Protein AF-A0A3D6BVF6-F1 (afdb_monomer)

Organism: NCBI:txid1137281

Radius of gyration: 18.03 Å; Cα contacts (8 Å, |Δi|>4): 37; chains: 1; bounding box: 38×35×39 Å

Foldseek 3Di:
DQPDDDDPDDQDLVNLVVVQVVQVVCCVVPVDDGDRHPVNSVVSPDDDDDDCPVVCVVVVDDDDDPVVVVVVVSVVVVVVD

Secondary structure (DSSP, 8-state):
---S-----PPPHHHHHHHHHHHHHHHHHH-PPPSS-HHHHHHHHS------HHHHHHTT--PPPHHHHHHHHHHHHHHH-

Structure (mmCIF, N/CA/C/O backbone):
data_AF-A0A3D6BVF6-F1
#
_entry.id   AF-A0A3D6BVF6-F1
#
loop_
_atom_site.group_PDB
_atom_site.id
_atom_site.type_symbol
_atom_site.label_atom_id
_atom_site.label_alt_id
_atom_site.label_comp_id
_atom_site.label_asym_id
_atom_site.label_entity_id
_atom_site.label_seq_id
_atom_site.pdbx_PDB_ins_code
_atom_site.Cartn_x
_atom_site.Cartn_y
_atom_site.Cartn_z
_atom_site.occupancy
_atom_site.B_iso_or_equiv
_atom_site.auth_seq_id
_atom_site.auth_comp_id
_atom_site.auth_asym_id
_atom_site.auth_atom_id
_atom_site.pdbx_PDB_model_num
ATOM 1 N N . SER A 1 1 ? 4.208 -12.899 8.839 1.00 69.94 1 SER A N 1
ATOM 2 C CA . SER A 1 1 ? 4.493 -11.577 8.250 1.00 69.94 1 SER A CA 1
ATOM 3 C C . SER A 1 1 ? 5.714 -11.703 7.374 1.00 69.94 1 SER A C 1
ATOM 5 O O . SER A 1 1 ? 6.615 -12.439 7.754 1.00 69.94 1 SER A O 1
ATOM 7 N N . LEU A 1 2 ? 5.742 -11.030 6.224 1.00 74.88 2 LEU A N 1
ATOM 8 C CA . LEU A 1 2 ? 6.935 -10.966 5.381 1.00 74.88 2 LEU A CA 1
ATOM 9 C C . LEU A 1 2 ? 7.994 -10.188 6.174 1.00 74.88 2 LEU A C 1
ATOM 11 O O . LEU A 1 2 ? 7.722 -9.052 6.558 1.00 74.88 2 LEU A O 1
ATOM 15 N N . ASN A 1 3 ? 9.134 -10.796 6.506 1.00 78.81 3 ASN A N 1
ATOM 16 C CA . ASN A 1 3 ? 10.173 -10.201 7.361 1.00 78.81 3 ASN A CA 1
ATOM 17 C C . ASN A 1 3 ? 10.984 -9.123 6.608 1.00 78.81 3 ASN A C 1
ATOM 19 O O . ASN A 1 3 ? 12.208 -9.159 6.547 1.00 78.81 3 ASN A O 1
ATOM 23 N N . VAL A 1 4 ? 10.279 -8.205 5.947 1.00 82.81 4 VAL A N 1
ATOM 24 C CA . VAL A 1 4 ? 10.822 -7.195 5.042 1.00 82.81 4 VAL A CA 1
ATOM 25 C C . VAL A 1 4 ? 10.491 -5.806 5.557 1.00 82.81 4 VAL A C 1
ATOM 27 O O . VAL A 1 4 ? 9.454 -5.572 6.182 1.00 82.81 4 VAL A O 1
ATOM 30 N N . LYS A 1 5 ? 11.377 -4.854 5.267 1.00 83.19 5 LYS A N 1
ATOM 31 C CA . LYS A 1 5 ? 11.167 -3.456 5.632 1.00 83.19 5 LYS A CA 1
ATOM 32 C C . LYS A 1 5 ? 9.944 -2.913 4.892 1.00 83.19 5 LYS A C 1
ATOM 34 O O . LYS A 1 5 ? 9.936 -2.852 3.663 1.00 83.19 5 LYS A O 1
ATOM 39 N N . ALA A 1 6 ? 8.927 -2.500 5.646 1.00 83.88 6 ALA A N 1
ATOM 40 C CA . ALA A 1 6 ? 7.732 -1.902 5.070 1.00 83.88 6 ALA A CA 1
ATOM 41 C C . ALA A 1 6 ? 8.090 -0.616 4.296 1.00 83.88 6 ALA A C 1
ATOM 43 O O . ALA A 1 6 ? 8.919 0.178 4.763 1.00 83.88 6 ALA A O 1
ATOM 44 N N . PRO A 1 7 ? 7.475 -0.376 3.126 1.00 81.38 7 PRO A N 1
ATOM 45 C CA . PRO A 1 7 ? 7.684 0.860 2.389 1.00 81.38 7 PRO A CA 1
ATOM 46 C C . PRO A 1 7 ? 7.132 2.039 3.198 1.00 81.38 7 PRO A C 1
ATOM 48 O O . PRO A 1 7 ? 5.931 2.147 3.428 1.00 81.38 7 PRO A O 1
ATOM 51 N N . SER A 1 8 ? 8.017 2.936 3.633 1.00 79.81 8 SER A N 1
ATOM 52 C CA . SER A 1 8 ? 7.647 4.115 4.430 1.00 79.81 8 SER A CA 1
ATOM 53 C C . SER A 1 8 ? 7.353 5.355 3.582 1.00 79.81 8 SER A C 1
ATOM 55 O O . SER A 1 8 ? 6.710 6.295 4.047 1.00 79.81 8 SER A O 1
ATOM 57 N N . LYS A 1 9 ? 7.818 5.375 2.326 1.00 81.12 9 LYS A N 1
ATOM 58 C CA . LYS A 1 9 ? 7.642 6.509 1.416 1.00 81.12 9 LYS A CA 1
ATOM 59 C C . LYS A 1 9 ? 6.256 6.449 0.779 1.00 81.12 9 LYS A C 1
ATOM 61 O O . LYS A 1 9 ? 6.011 5.622 -0.097 1.00 81.12 9 LYS A O 1
ATOM 66 N N . LYS A 1 10 ? 5.359 7.347 1.191 1.00 82.19 10 LYS A N 1
ATOM 67 C CA . LYS A 1 10 ? 4.086 7.553 0.492 1.00 82.19 10 LYS A CA 1
ATOM 68 C C . LYS A 1 10 ? 4.369 8.147 -0.885 1.00 82.19 10 LYS A C 1
ATOM 70 O O . LYS A 1 10 ? 5.044 9.169 -1.000 1.00 82.19 10 LYS A O 1
ATOM 75 N N . ALA A 1 11 ? 3.849 7.510 -1.927 1.00 83.00 11 ALA A N 1
ATOM 76 C CA . ALA A 1 11 ? 3.881 8.083 -3.261 1.00 83.00 11 ALA A CA 1
ATOM 77 C C . ALA A 1 11 ? 2.939 9.294 -3.298 1.00 83.00 11 ALA A C 1
ATOM 79 O O . ALA A 1 11 ? 1.754 9.169 -2.998 1.00 83.00 11 ALA A O 1
ATOM 80 N N . SER A 1 12 ? 3.467 10.469 -3.644 1.00 85.81 12 SER A N 1
ATOM 81 C CA . SER A 1 12 ? 2.637 11.660 -3.846 1.00 85.81 12 SER A CA 1
ATOM 82 C C . SER A 1 12 ? 1.698 11.463 -5.042 1.00 85.81 12 SER A C 1
ATOM 84 O O . SER A 1 12 ? 2.051 10.781 -6.009 1.00 85.81 12 SER A O 1
ATOM 86 N N . SER A 1 13 ? 0.523 12.099 -5.012 1.00 85.00 13 SER A N 1
ATOM 87 C CA . SER A 1 13 ? -0.468 12.031 -6.094 1.00 85.00 13 SER A CA 1
ATOM 88 C C . SER A 1 13 ? 0.131 12.407 -7.456 1.00 85.00 13 SER A C 1
ATOM 90 O O . SER A 1 1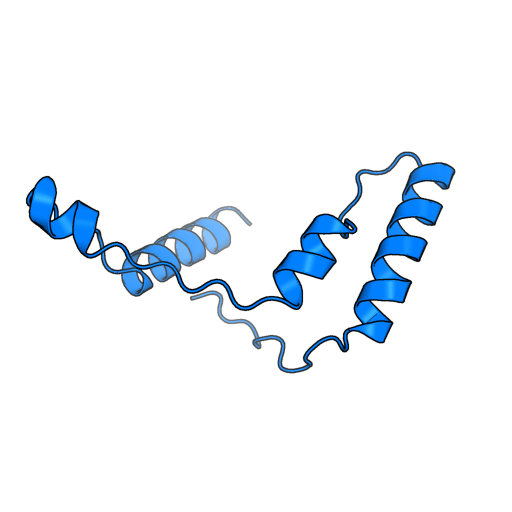3 ? -0.124 11.726 -8.447 1.00 85.00 13 SER A O 1
ATOM 92 N N . LEU A 1 14 ? 1.006 13.419 -7.512 1.00 86.38 14 LEU A N 1
ATOM 93 C CA . LEU A 1 14 ? 1.690 13.821 -8.750 1.00 86.38 14 LEU A CA 1
ATOM 94 C C . LEU A 1 14 ? 2.626 12.728 -9.283 1.00 86.38 14 LEU A C 1
ATOM 96 O O . LEU A 1 14 ? 2.642 12.452 -10.482 1.00 86.38 14 LEU A O 1
ATOM 100 N N . LEU A 1 15 ? 3.362 12.060 -8.391 1.00 89.94 15 LEU A N 1
ATOM 101 C CA . LEU A 1 15 ? 4.262 10.966 -8.756 1.00 89.94 15 LEU A CA 1
ATOM 102 C C . LEU A 1 15 ? 3.476 9.775 -9.310 1.00 89.94 15 LEU A C 1
ATOM 104 O O . LEU A 1 15 ? 3.853 9.217 -10.338 1.00 89.94 15 LEU A O 1
ATOM 108 N N . LEU A 1 16 ? 2.353 9.422 -8.680 1.00 90.50 16 LEU A N 1
ATOM 109 C CA . LEU A 1 16 ? 1.466 8.375 -9.188 1.00 90.50 16 LEU A CA 1
ATOM 110 C C . LEU A 1 16 ? 0.862 8.758 -10.544 1.00 90.50 16 LEU A C 1
ATOM 112 O O . LEU A 1 16 ? 0.782 7.914 -11.438 1.00 90.50 16 LEU A O 1
ATOM 116 N N . GLN A 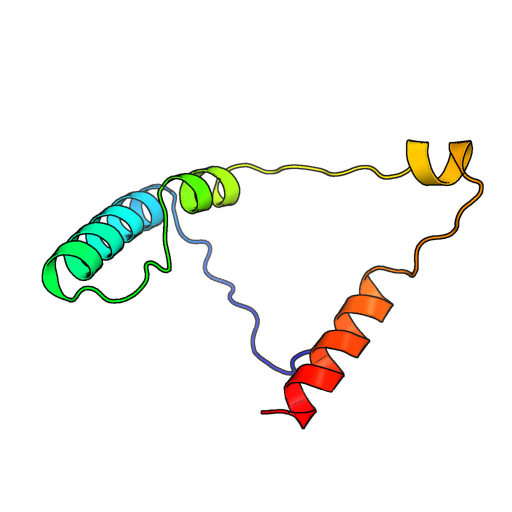1 17 ? 0.479 10.027 -10.719 1.00 89.19 17 GLN A N 1
ATOM 117 C CA . GLN A 1 17 ? -0.063 10.541 -11.975 1.00 89.19 17 GLN A CA 1
ATOM 118 C C . GLN A 1 17 ? 0.937 10.476 -13.134 1.00 89.19 17 GLN A C 1
ATOM 120 O O . GLN A 1 17 ? 0.564 10.090 -14.241 1.00 89.19 17 GLN A O 1
ATOM 125 N N . MET A 1 18 ? 2.206 10.798 -12.889 1.00 91.62 18 MET A N 1
ATOM 126 C CA . MET A 1 18 ? 3.266 10.600 -13.882 1.00 91.62 18 MET A CA 1
ATOM 127 C C . MET A 1 18 ? 3.539 9.108 -14.110 1.00 91.62 18 MET A C 1
ATOM 129 O O . MET A 1 18 ? 3.650 8.661 -15.252 1.00 91.62 18 MET A O 1
ATOM 133 N N . GLY A 1 19 ? 3.564 8.315 -13.036 1.00 91.94 19 GLY A N 1
ATOM 134 C CA . GLY A 1 19 ? 3.847 6.884 -13.080 1.00 91.94 19 GLY A CA 1
ATOM 135 C C . GLY A 1 19 ? 2.897 6.095 -13.983 1.00 91.94 19 GLY A C 1
ATOM 136 O O . GLY A 1 19 ? 3.363 5.307 -14.804 1.00 91.94 19 GLY A O 1
ATOM 137 N N . TRP A 1 20 ? 1.577 6.310 -13.895 1.00 91.50 20 TRP A N 1
ATOM 138 C CA . TRP A 1 20 ? 0.631 5.549 -14.732 1.00 91.50 20 TRP A CA 1
ATOM 139 C C . TRP A 1 20 ? 0.702 5.932 -16.216 1.00 91.50 20 TRP A C 1
ATOM 141 O O . TRP A 1 20 ? 0.402 5.099 -17.076 1.00 91.50 20 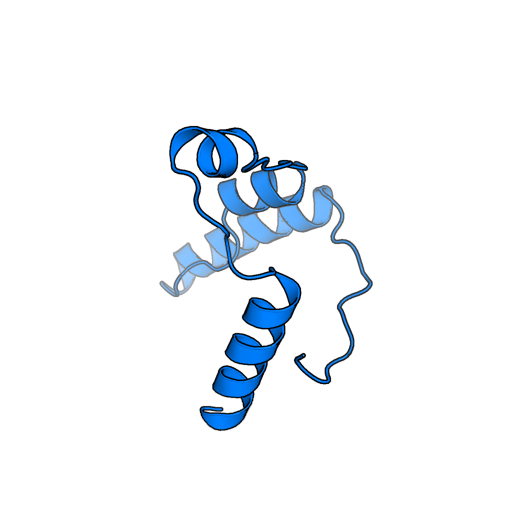TRP A O 1
ATOM 151 N N . ARG A 1 21 ? 1.098 7.176 -16.529 1.00 92.00 21 ARG A N 1
ATOM 152 C CA . ARG A 1 21 ? 1.315 7.639 -17.910 1.00 92.00 21 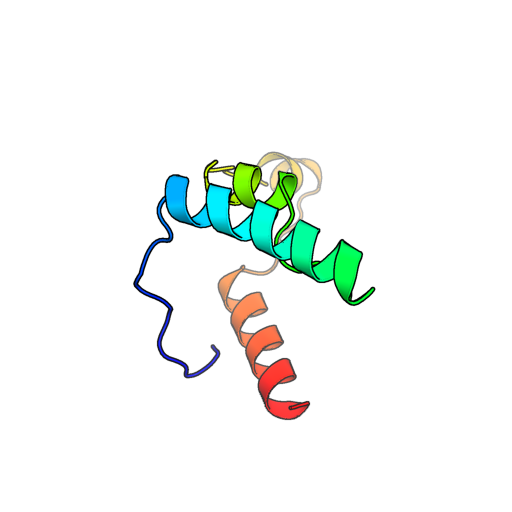ARG A CA 1
ATOM 153 C C . ARG A 1 21 ? 2.561 6.989 -18.511 1.00 92.00 21 ARG A C 1
ATOM 155 O O . ARG A 1 21 ? 2.505 6.515 -19.642 1.00 92.00 21 ARG A O 1
ATOM 162 N N . LEU A 1 22 ? 3.645 6.898 -17.737 1.00 92.31 22 LEU A N 1
ATOM 163 C CA . LEU A 1 22 ? 4.865 6.189 -18.138 1.00 92.31 22 LEU A CA 1
ATOM 164 C C . LEU A 1 22 ? 4.629 4.681 -18.289 1.00 92.31 22 LEU A C 1
ATOM 166 O O . LEU A 1 22 ? 5.107 4.086 -19.251 1.00 92.31 22 LEU A O 1
ATOM 170 N N . ASP A 1 23 ? 3.857 4.066 -17.388 1.00 89.06 23 ASP A N 1
ATOM 171 C CA . ASP A 1 23 ? 3.451 2.658 -17.495 1.00 89.06 23 ASP A CA 1
ATOM 172 C C . ASP A 1 23 ? 2.646 2.403 -18.778 1.00 89.06 23 ASP A C 1
ATOM 174 O O . ASP A 1 23 ? 2.924 1.445 -19.499 1.00 89.06 23 ASP A O 1
ATOM 178 N N . TRP A 1 24 ? 1.711 3.298 -19.123 1.00 90.56 24 TRP A N 1
ATOM 179 C CA . TRP A 1 24 ? 0.970 3.219 -20.384 1.00 90.56 24 TRP A CA 1
ATOM 180 C C . TRP A 1 24 ? 1.880 3.364 -21.610 1.00 90.56 24 TRP A C 1
ATOM 182 O O . TRP A 1 24 ? 1.780 2.554 -22.531 1.00 90.56 24 TRP A O 1
ATOM 192 N N . LEU A 1 25 ? 2.789 4.345 -21.617 1.00 91.31 25 LEU A N 1
ATOM 193 C CA . LEU A 1 25 ? 3.733 4.549 -22.719 1.00 91.31 25 LEU A CA 1
ATOM 194 C C . LEU A 1 25 ? 4.640 3.326 -22.899 1.00 91.31 25 LEU A C 1
ATOM 196 O O . LEU A 1 25 ? 4.781 2.808 -24.004 1.00 91.31 25 LEU A O 1
ATOM 200 N N . LYS A 1 26 ? 5.193 2.803 -21.801 1.00 88.94 26 LYS A N 1
ATOM 201 C CA . LYS A 1 26 ? 6.014 1.590 -21.806 1.00 88.94 26 LYS A CA 1
ATOM 202 C C . LYS A 1 26 ? 5.228 0.383 -22.310 1.00 88.94 26 LYS A C 1
ATOM 204 O O . LYS A 1 26 ? 5.771 -0.405 -23.079 1.00 88.94 26 LYS A O 1
ATOM 209 N N . HIS A 1 27 ? 3.969 0.229 -21.904 1.00 89.88 27 HIS A N 1
ATOM 210 C CA . HIS A 1 27 ? 3.108 -0.844 -22.397 1.00 89.88 27 HIS A CA 1
ATOM 211 C C . HIS A 1 27 ? 2.869 -0.723 -23.903 1.00 89.88 27 HIS A C 1
ATOM 213 O O . HIS A 1 27 ? 3.048 -1.704 -24.616 1.00 89.88 27 HIS A O 1
ATOM 219 N N . LYS A 1 28 ? 2.552 0.481 -24.394 1.00 89.56 28 LYS A N 1
ATOM 220 C CA . LYS A 1 28 ? 2.347 0.734 -25.826 1.00 89.56 28 LYS A CA 1
ATOM 221 C C . LYS A 1 28 ? 3.595 0.414 -26.658 1.00 89.56 28 LYS A C 1
ATOM 223 O O . LYS A 1 28 ? 3.462 -0.084 -27.766 1.00 89.56 28 LYS A O 1
ATOM 228 N N . LEU A 1 29 ? 4.787 0.673 -26.119 1.00 91.94 29 LEU A N 1
ATOM 229 C CA . LEU A 1 29 ? 6.057 0.428 -26.811 1.00 91.94 29 LEU A CA 1
ATOM 230 C C . LEU A 1 29 ? 6.564 -1.018 -26.694 1.00 91.94 29 LEU A C 1
ATOM 232 O O . LEU A 1 29 ? 7.214 -1.508 -27.606 1.00 91.94 29 LEU A O 1
ATOM 236 N N . THR A 1 30 ? 6.312 -1.702 -25.573 1.00 89.94 30 THR A N 1
ATOM 237 C CA . THR A 1 30 ? 6.920 -3.019 -25.277 1.00 89.94 30 THR A CA 1
ATOM 238 C C . THR A 1 30 ? 5.932 -4.182 -25.256 1.00 89.94 30 THR A C 1
ATOM 240 O O . THR A 1 30 ? 6.347 -5.321 -2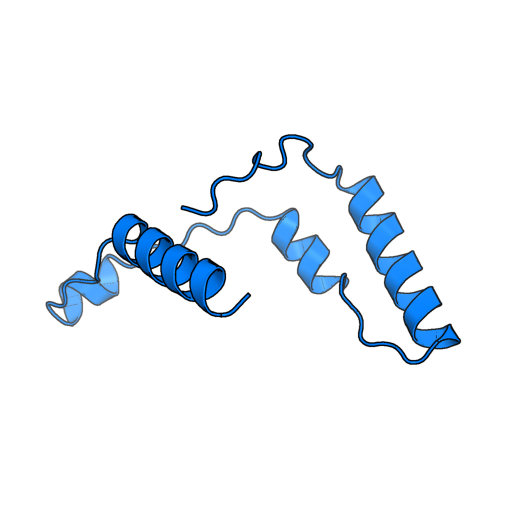5.063 1.00 89.94 30 THR A O 1
ATOM 243 N N . GLY A 1 31 ? 4.626 -3.921 -25.354 1.00 86.38 31 GLY A N 1
ATOM 244 C CA . GLY A 1 31 ? 3.560 -4.925 -25.236 1.00 86.38 31 GLY A CA 1
ATOM 245 C C . GLY A 1 31 ? 3.416 -5.565 -23.844 1.00 86.38 31 GLY A C 1
ATOM 246 O O . GLY A 1 31 ? 2.464 -6.301 -23.594 1.00 86.38 31 GLY A O 1
ATOM 247 N N . LYS A 1 32 ? 4.322 -5.286 -22.895 1.00 84.56 32 LYS A N 1
ATOM 248 C CA . LYS A 1 32 ? 4.352 -5.920 -21.565 1.00 84.56 32 LYS A CA 1
ATOM 249 C C 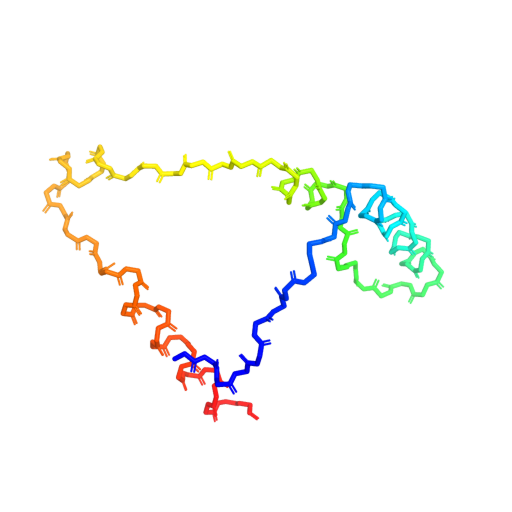. LYS A 1 32 ? 3.183 -5.474 -20.697 1.00 84.56 32 LYS A C 1
ATOM 251 O O . LYS A 1 32 ? 2.856 -4.292 -20.674 1.00 84.56 32 LYS A O 1
ATOM 256 N N . ARG A 1 33 ? 2.592 -6.394 -19.928 1.00 87.06 33 ARG A N 1
ATOM 257 C CA . ARG A 1 33 ? 1.435 -6.121 -19.058 1.00 87.06 33 ARG A CA 1
ATOM 258 C C . ARG A 1 33 ? 1.681 -4.935 -18.114 1.00 87.06 33 ARG A C 1
ATOM 260 O O . ARG A 1 33 ? 2.720 -4.843 -17.460 1.00 87.06 33 ARG A O 1
ATOM 267 N N . ARG A 1 34 ? 0.675 -4.066 -18.025 1.00 86.31 34 ARG A N 1
ATOM 268 C CA . ARG A 1 34 ? 0.645 -2.882 -17.159 1.00 86.31 34 ARG A CA 1
ATOM 269 C C . ARG A 1 34 ? 0.641 -3.256 -15.682 1.00 86.31 34 ARG A C 1
ATOM 271 O O . ARG A 1 34 ? -0.053 -4.195 -15.291 1.00 86.31 34 ARG A O 1
ATOM 278 N N . ARG A 1 35 ? 1.366 -2.490 -14.864 1.00 86.88 35 ARG A N 1
ATOM 279 C CA . ARG A 1 35 ? 1.374 -2.640 -13.396 1.00 86.88 35 ARG A CA 1
ATOM 280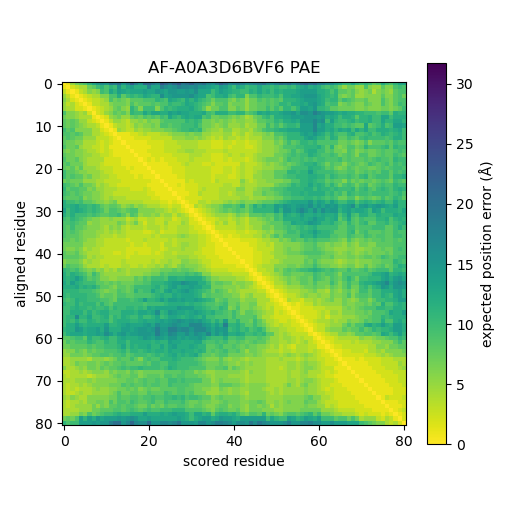 C C . ARG A 1 35 ? 0.709 -1.463 -12.690 1.00 86.88 35 ARG A C 1
ATOM 282 O O . ARG A 1 35 ? 0.152 -1.650 -11.614 1.00 86.88 35 ARG A O 1
ATOM 289 N N . LEU A 1 36 ? 0.725 -0.275 -13.299 1.00 88.62 36 LEU A N 1
ATOM 290 C CA . LEU A 1 36 ? 0.160 0.943 -12.718 1.00 88.62 36 LEU A CA 1
ATOM 291 C C . LEU A 1 36 ? -0.893 1.562 -13.651 1.00 88.62 36 LEU A C 1
ATOM 293 O O . LEU A 1 36 ? -0.586 2.314 -14.577 1.00 88.62 36 LEU A O 1
ATOM 297 N N . SER A 1 37 ? -2.164 1.234 -13.407 1.00 87.38 37 SER A N 1
ATOM 298 C CA . SER A 1 37 ? -3.296 1.778 -14.165 1.00 87.38 37 SER A CA 1
ATOM 299 C C . SER A 1 37 ? -3.841 3.071 -13.545 1.00 87.38 37 SER A C 1
ATOM 301 O O . SER A 1 37 ? -3.651 3.346 -12.360 1.00 87.38 37 SER A O 1
ATOM 303 N N . LYS A 1 38 ? -4.567 3.867 -14.343 1.00 86.44 38 LYS A N 1
ATOM 304 C CA . LYS A 1 38 ? -5.240 5.091 -13.869 1.00 86.44 38 LYS A CA 1
ATOM 305 C C . LYS A 1 38 ? -6.229 4.792 -12.733 1.00 86.44 38 LYS A C 1
ATOM 307 O O . LYS A 1 38 ? -6.290 5.546 -11.768 1.00 86.44 38 LYS A O 1
ATOM 312 N N . GLN A 1 39 ? -6.969 3.686 -12.841 1.00 87.00 39 GLN A N 1
ATOM 313 C CA . GLN A 1 39 ? -7.913 3.240 -11.812 1.00 87.00 39 GLN A CA 1
ATOM 314 C C . GLN A 1 39 ? -7.185 2.900 -10.510 1.00 87.00 39 GLN A C 1
ATOM 316 O O . GLN A 1 39 ? -7.587 3.383 -9.459 1.00 87.00 39 GLN A O 1
ATOM 321 N N . LEU A 1 40 ? -6.069 2.165 -10.591 1.00 87.25 40 LEU A N 1
ATOM 322 C CA . LEU A 1 40 ? -5.260 1.831 -9.419 1.00 87.25 40 LEU A CA 1
ATOM 323 C C . LEU A 1 40 ? -4.720 3.093 -8.729 1.00 87.25 40 LEU A C 1
ATOM 325 O O . LEU A 1 40 ? -4.770 3.199 -7.510 1.00 87.25 40 LEU A O 1
ATOM 329 N N . VAL A 1 41 ? -4.257 4.087 -9.493 1.00 87.75 41 VAL A N 1
ATOM 330 C CA . VAL A 1 41 ? -3.818 5.377 -8.929 1.00 87.75 41 VAL A CA 1
ATOM 331 C C . VAL A 1 41 ? -4.956 6.116 -8.228 1.00 87.75 41 VAL A C 1
ATOM 333 O O . VAL A 1 41 ? -4.742 6.696 -7.165 1.00 87.75 41 VAL A O 1
ATOM 336 N N . HIS A 1 42 ? -6.164 6.092 -8.794 1.00 87.06 42 HIS A N 1
ATOM 337 C CA . HIS A 1 42 ? -7.328 6.691 -8.149 1.00 87.06 42 HIS A CA 1
ATOM 338 C C . HIS A 1 42 ? -7.643 5.996 -6.817 1.00 87.06 42 HIS A C 1
ATOM 340 O O . HIS A 1 42 ? -7.742 6.672 -5.795 1.00 87.06 42 HIS A O 1
ATOM 346 N N . THR A 1 43 ? -7.684 4.657 -6.801 1.00 87.00 43 THR A N 1
ATOM 347 C CA . THR A 1 43 ? -7.959 3.890 -5.578 1.00 87.00 43 THR A CA 1
ATOM 348 C C . THR A 1 43 ? -6.864 4.037 -4.524 1.00 87.00 43 THR A C 1
ATOM 350 O O . THR A 1 43 ? -7.167 4.027 -3.341 1.00 87.00 43 THR A O 1
ATOM 353 N N . LEU A 1 44 ? -5.598 4.205 -4.929 1.00 86.25 44 LEU A N 1
ATOM 354 C CA . LEU A 1 44 ? -4.472 4.424 -4.009 1.00 86.25 44 LEU A CA 1
ATOM 355 C C . LEU A 1 44 ? -4.526 5.792 -3.316 1.00 86.25 44 LEU A C 1
ATOM 357 O O 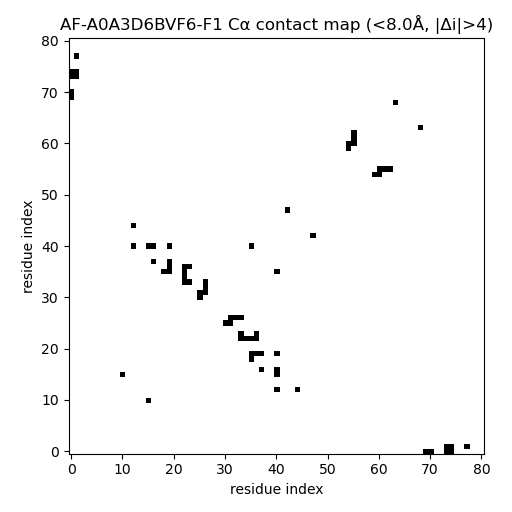. LEU A 1 44 ? -4.052 5.924 -2.190 1.00 86.25 44 LEU A O 1
ATOM 361 N N . ASN A 1 45 ? -5.085 6.805 -3.983 1.00 83.69 45 ASN A N 1
ATOM 362 C CA . ASN A 1 45 ? -5.281 8.133 -3.400 1.00 83.69 45 ASN A CA 1
ATOM 363 C C . ASN A 1 45 ? -6.577 8.235 -2.578 1.00 83.69 45 ASN A C 1
ATOM 365 O O . ASN A 1 45 ? -6.698 9.130 -1.745 1.00 83.69 45 ASN A O 1
ATOM 369 N N . SER A 1 46 ? -7.546 7.342 -2.794 1.00 82.00 46 SER A N 1
ATOM 370 C CA . SER A 1 46 ? -8.799 7.303 -2.037 1.00 82.00 46 SER A CA 1
ATOM 371 C C . SER A 1 46 ? -8.711 6.349 -0.844 1.00 82.00 46 SER A C 1
ATOM 373 O O . SER A 1 46 ? -8.212 5.234 -0.972 1.00 82.00 46 SER A O 1
ATOM 375 N N . LYS A 1 47 ? -9.265 6.723 0.313 1.00 78.38 47 LYS A N 1
ATOM 376 C CA . LYS A 1 47 ? -9.407 5.806 1.452 1.00 78.38 47 LYS A CA 1
ATOM 377 C C . LYS A 1 47 ? -10.801 5.180 1.437 1.00 78.38 47 LYS A C 1
ATOM 379 O O . LYS A 1 47 ? -11.762 5.816 1.851 1.00 78.38 47 LYS A O 1
ATOM 384 N N . SER A 1 48 ? -10.910 3.932 0.990 1.00 75.94 48 SER A N 1
ATOM 385 C CA . SER A 1 48 ? -12.137 3.139 1.123 1.00 75.94 48 SER A CA 1
ATOM 386 C C . SER A 1 48 ? -12.112 2.368 2.444 1.00 75.94 48 SER A C 1
ATOM 388 O O . SER A 1 48 ? -11.256 1.501 2.634 1.00 75.94 48 SER A O 1
ATOM 390 N N . VAL A 1 49 ? -13.025 2.684 3.362 1.00 79.06 49 VAL A N 1
ATOM 391 C CA . VAL A 1 49 ? -13.216 1.915 4.601 1.00 79.06 49 VAL A CA 1
ATOM 392 C C . VAL A 1 49 ? -14.311 0.886 4.349 1.00 79.06 49 VAL A C 1
ATOM 394 O O . VAL A 1 49 ? -15.424 1.253 3.985 1.00 79.06 49 VAL A O 1
ATOM 397 N N . TYR A 1 50 ? -13.986 -0.394 4.524 1.00 78.69 50 TYR A N 1
ATOM 398 C CA . TYR A 1 50 ? -14.933 -1.493 4.355 1.00 78.69 50 TYR A CA 1
ATOM 399 C C . TYR A 1 50 ? -15.389 -1.994 5.722 1.00 78.69 50 TYR A C 1
ATOM 401 O O . TYR A 1 50 ? -14.556 -2.379 6.543 1.00 78.69 50 TYR A O 1
ATOM 409 N N . ASP A 1 51 ? -16.703 -2.005 5.945 1.00 81.44 51 ASP A N 1
ATOM 410 C CA . ASP A 1 51 ? -17.324 -2.575 7.137 1.00 81.44 51 ASP A CA 1
ATOM 411 C C . ASP A 1 51 ? -18.090 -3.858 6.777 1.00 81.44 51 ASP A C 1
ATOM 413 O O . ASP A 1 51 ? -18.856 -3.898 5.815 1.00 81.44 51 ASP A O 1
ATOM 417 N N . ASN A 1 52 ? -17.859 -4.917 7.553 1.00 82.12 52 ASN A N 1
ATOM 418 C CA . ASN A 1 52 ? -18.483 -6.230 7.400 1.00 82.12 52 ASN A CA 1
ATOM 419 C C . ASN A 1 52 ? -19.447 -6.584 8.545 1.00 82.12 52 ASN A C 1
ATOM 421 O O . ASN A 1 52 ? -19.894 -7.730 8.625 1.00 82.12 52 ASN A O 1
ATOM 425 N N . THR A 1 53 ? -19.785 -5.626 9.413 1.00 82.75 53 THR A N 1
ATOM 426 C CA . THR A 1 53 ? -20.748 -5.793 10.517 1.00 82.75 53 THR A CA 1
ATOM 427 C C . THR A 1 53 ? -22.079 -6.378 10.049 1.00 82.75 53 THR A C 1
ATOM 429 O O . THR A 1 53 ? -22.535 -7.362 10.622 1.00 82.75 53 THR A O 1
ATOM 432 N N . LYS A 1 54 ? -22.653 -5.854 8.957 1.00 84.06 54 LYS A N 1
ATOM 433 C CA . LYS A 1 54 ? -23.940 -6.315 8.397 1.00 84.06 54 LYS A CA 1
ATOM 434 C C . LYS A 1 54 ? -23.945 -7.805 8.041 1.00 84.06 54 LYS A C 1
ATOM 436 O O . LYS A 1 54 ? -24.911 -8.504 8.317 1.00 84.06 54 LYS A O 1
ATOM 441 N N . LEU A 1 55 ? -22.855 -8.302 7.456 1.00 84.44 55 LEU A N 1
ATOM 442 C CA . LEU A 1 55 ? -22.744 -9.711 7.066 1.00 84.44 55 LEU A CA 1
ATOM 443 C C . LEU A 1 55 ? -22.586 -10.618 8.286 1.00 84.44 55 LEU A C 1
ATOM 445 O O . LEU A 1 55 ? -23.184 -11.688 8.338 1.00 84.44 55 LEU A O 1
ATOM 449 N N . LYS A 1 56 ? -21.810 -10.175 9.283 1.00 84.81 56 LYS A N 1
ATOM 450 C CA . LYS A 1 56 ? -21.630 -10.912 10.540 1.00 84.81 56 LYS A CA 1
ATOM 451 C C . LYS A 1 56 ? -22.953 -11.085 11.280 1.00 84.81 56 LYS A C 1
ATOM 453 O O . LYS A 1 56 ? -23.214 -12.171 11.783 1.00 84.81 56 LYS A O 1
ATOM 458 N N . THR A 1 57 ? -23.779 -10.037 11.327 1.00 83.50 57 THR A N 1
ATOM 459 C CA . THR A 1 57 ? -25.055 -10.057 12.053 1.00 83.50 57 THR A CA 1
ATOM 460 C C . THR A 1 57 ? -26.142 -10.822 11.307 1.00 83.50 57 THR A C 1
ATOM 462 O O . THR A 1 57 ? -26.833 -11.624 11.924 1.00 83.50 57 THR A O 1
ATOM 465 N N . GLN A 1 58 ? -26.281 -10.626 9.992 1.00 86.69 58 GLN A N 1
ATOM 466 C CA . GLN A 1 58 ? -27.341 -11.278 9.214 1.00 86.69 58 GLN A CA 1
ATOM 467 C C . GLN A 1 58 ? -27.093 -12.769 8.979 1.00 86.69 58 GLN A C 1
ATOM 469 O O . GLN A 1 58 ? -28.043 -13.543 8.948 1.00 86.69 58 GLN A O 1
ATOM 474 N N . LEU A 1 59 ? -25.833 -13.178 8.811 1.00 86.75 59 LEU A N 1
ATOM 475 C CA . LEU A 1 59 ? -25.474 -14.569 8.511 1.00 86.75 59 LEU A CA 1
ATOM 476 C C . LEU A 1 59 ? -24.971 -15.335 9.741 1.00 86.75 59 LEU A C 1
ATOM 478 O O . LEU A 1 59 ? -24.570 -16.488 9.607 1.00 86.75 59 LEU A O 1
ATOM 482 N N . ASN A 1 60 ? -24.947 -14.691 10.916 1.00 84.12 60 ASN A N 1
ATOM 483 C CA . ASN A 1 60 ? -24.370 -15.216 12.158 1.00 84.12 60 ASN A CA 1
ATOM 484 C C . ASN A 1 60 ? -22.990 -15.878 11.942 1.00 84.12 60 ASN A C 1
ATOM 486 O O . ASN A 1 60 ? -22.696 -16.959 12.452 1.00 84.12 60 ASN A O 1
ATOM 490 N N . TYR A 1 61 ? -22.155 -15.242 11.115 1.00 84.44 61 TYR A N 1
ATOM 491 C CA . TYR A 1 61 ? -20.885 -15.795 10.651 1.00 84.44 61 TYR A CA 1
ATOM 492 C C . TYR A 1 61 ? -19.701 -15.057 11.274 1.00 84.44 61 TYR A C 1
ATOM 494 O O . TYR A 1 61 ? -19.612 -13.826 11.221 1.00 84.44 61 TYR A O 1
ATOM 502 N N . GLN A 1 62 ? -18.740 -15.810 11.815 1.00 84.69 62 GLN A N 1
ATOM 503 C CA . GLN A 1 62 ? -17.473 -15.258 12.285 1.00 84.69 62 GLN A CA 1
ATOM 504 C C . GLN A 1 62 ? -16.390 -15.375 11.213 1.00 84.69 62 GLN A C 1
ATOM 506 O O . GLN A 1 62 ? -15.865 -16.450 10.933 1.00 84.69 62 GLN A O 1
ATOM 511 N N . PHE A 1 63 ? -16.002 -14.229 10.654 1.00 86.06 63 PHE A N 1
ATOM 512 C CA . PHE A 1 63 ? -14.835 -14.150 9.784 1.00 86.06 63 PHE A CA 1
ATOM 513 C C . PHE A 1 63 ? -13.554 -14.417 10.573 1.00 86.06 63 PHE A C 1
ATOM 515 O O . PHE A 1 63 ? -13.366 -13.904 11.680 1.00 86.06 63 PHE A O 1
ATOM 522 N N . LYS A 1 64 ? -12.632 -15.155 9.952 1.00 87.75 64 LYS A N 1
ATOM 523 C CA . LYS A 1 64 ? -11.270 -15.309 10.459 1.00 87.75 64 LYS A CA 1
ATOM 524 C C . LYS A 1 64 ? -10.627 -13.923 10.663 1.00 87.75 64 LYS A C 1
ATOM 526 O O . LYS A 1 64 ? -10.735 -13.083 9.765 1.00 87.75 64 LYS A O 1
ATOM 531 N N . PRO A 1 65 ? -9.939 -13.678 11.797 1.00 88.19 65 PRO A N 1
ATOM 532 C CA . PRO A 1 65 ? -9.217 -12.429 12.024 1.00 88.19 65 PRO A CA 1
ATOM 533 C C . PRO A 1 65 ? -8.231 -12.130 10.893 1.00 88.19 65 PRO A C 1
ATOM 535 O O . PRO A 1 65 ? -7.478 -13.016 10.472 1.00 88.19 65 PRO A O 1
ATOM 538 N N . LEU A 1 66 ? -8.214 -10.879 10.430 1.00 86.19 66 LEU A N 1
ATOM 539 C CA . LEU A 1 66 ? -7.409 -10.447 9.288 1.00 86.19 66 LEU A CA 1
ATOM 540 C C . LEU A 1 66 ? -5.915 -10.719 9.516 1.00 86.19 66 LEU A C 1
ATOM 542 O O . LEU A 1 66 ? -5.214 -11.183 8.620 1.00 86.19 66 LEU A O 1
ATOM 546 N N . GLU A 1 67 ? -5.438 -10.512 10.740 1.00 87.62 67 GLU A N 1
ATOM 547 C CA . GLU A 1 67 ? -4.044 -10.703 11.137 1.00 87.62 67 GLU A CA 1
ATOM 548 C C . GLU A 1 67 ? -3.613 -12.167 11.003 1.00 87.62 67 GLU A C 1
ATOM 550 O O . GLU A 1 67 ? -2.476 -12.445 10.610 1.00 87.62 67 GLU A O 1
ATOM 555 N N . LYS A 1 68 ? -4.515 -13.114 11.305 1.00 89.56 68 LYS A N 1
ATOM 556 C CA . LYS A 1 68 ? -4.247 -14.550 11.135 1.00 89.56 68 LYS A CA 1
ATOM 557 C C . LYS A 1 68 ? -4.124 -14.890 9.652 1.00 89.56 68 LYS A C 1
ATOM 559 O O . LYS A 1 68 ? -3.168 -15.561 9.273 1.00 89.56 68 LYS A O 1
ATOM 564 N N . SER A 1 69 ? -5.037 -14.381 8.826 1.00 90.50 69 SER A N 1
ATOM 565 C CA . SER A 1 69 ? -5.017 -14.591 7.374 1.00 90.50 69 SER A CA 1
ATOM 566 C C . SER A 1 69 ? -3.755 -14.009 6.726 1.00 90.50 69 SER A C 1
ATOM 568 O O . SER A 1 69 ? -3.104 -14.684 5.934 1.00 90.50 69 SER A O 1
ATOM 570 N N . ILE A 1 70 ? -3.334 -12.797 7.114 1.00 90.25 70 ILE A N 1
ATOM 571 C CA . ILE A 1 70 ? -2.095 -12.180 6.606 1.00 90.25 70 ILE A CA 1
ATOM 572 C C . ILE A 1 70 ? -0.865 -13.020 6.971 1.00 90.25 70 ILE A C 1
ATOM 574 O O . ILE A 1 70 ? 0.023 -13.209 6.139 1.00 90.25 70 ILE A O 1
ATOM 578 N N . LYS A 1 71 ? -0.777 -13.519 8.213 1.00 90.38 71 LYS A N 1
ATOM 579 C CA . LYS A 1 71 ? 0.366 -14.33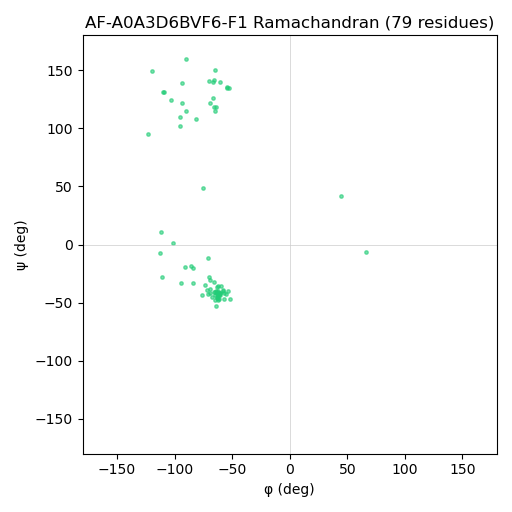4 8.655 1.00 90.38 71 LYS A CA 1
ATOM 580 C C . LYS A 1 71 ? 0.473 -15.643 7.882 1.00 90.38 71 LYS A C 1
ATOM 582 O O . LYS A 1 71 ? 1.582 -16.004 7.501 1.00 90.38 71 LYS A O 1
ATOM 587 N N . GLU A 1 72 ? -0.651 -16.310 7.660 1.00 91.06 72 GLU A N 1
ATOM 588 C CA . GLU A 1 72 ? -0.725 -17.569 6.923 1.00 91.06 72 GLU A CA 1
ATOM 589 C C . GLU A 1 72 ? -0.316 -17.393 5.460 1.00 91.06 72 GLU A C 1
ATOM 591 O O . GLU A 1 72 ? 0.622 -18.046 5.015 1.00 91.06 72 GLU A O 1
ATOM 596 N N . VAL A 1 73 ? -0.931 -16.442 4.746 1.00 91.06 73 VAL A N 1
ATOM 597 C CA . VAL A 1 73 ? -0.614 -16.174 3.333 1.00 91.06 73 VAL A CA 1
ATOM 598 C C . VAL A 1 73 ? 0.843 -15.738 3.167 1.00 91.06 73 VAL A C 1
ATOM 600 O O . VAL A 1 73 ? 1.532 -16.217 2.272 1.00 91.06 73 VAL A O 1
ATOM 603 N N . ALA A 1 74 ? 1.355 -14.885 4.062 1.00 89.56 74 ALA A N 1
ATOM 604 C CA . ALA A 1 74 ? 2.768 -14.511 4.055 1.00 89.56 74 ALA A CA 1
ATOM 605 C C . ALA A 1 74 ? 3.697 -15.712 4.302 1.00 89.56 74 ALA A C 1
ATOM 607 O O . ALA A 1 74 ? 4.783 -15.763 3.737 1.00 89.56 74 ALA A O 1
ATOM 608 N N . GLY A 1 75 ? 3.290 -16.660 5.151 1.00 90.38 75 GLY A N 1
ATOM 609 C CA . GLY A 1 75 ? 4.046 -17.884 5.406 1.00 90.38 75 GLY A CA 1
ATOM 610 C C . GLY A 1 75 ? 4.066 -18.832 4.208 1.00 90.38 75 GLY A C 1
ATOM 611 O O . GLY A 1 75 ? 5.103 -19.422 3.938 1.00 90.38 75 GLY A O 1
ATOM 612 N N . ILE A 1 76 ? 2.952 -18.950 3.480 1.00 91.50 76 ILE A N 1
ATOM 613 C CA . ILE A 1 76 ? 2.871 -19.734 2.237 1.00 91.50 76 ILE A CA 1
ATOM 614 C C . ILE A 1 76 ? 3.775 -19.116 1.167 1.00 91.50 76 ILE A C 1
ATOM 616 O O . ILE A 1 76 ? 4.606 -19.812 0.594 1.00 91.50 76 ILE A O 1
ATOM 620 N N . PHE A 1 77 ? 3.687 -17.798 0.970 1.00 90.56 77 PHE A N 1
ATOM 621 C CA . PHE A 1 77 ? 4.507 -17.084 -0.010 1.00 90.56 77 PHE A CA 1
ATOM 622 C C . PHE A 1 77 ? 6.014 -17.305 0.197 1.00 90.56 77 PHE A C 1
ATOM 624 O O . PHE A 1 77 ? 6.719 -17.554 -0.770 1.00 90.56 77 PHE A O 1
ATOM 631 N N . LEU A 1 78 ? 6.491 -17.275 1.450 1.00 89.56 78 LEU A N 1
ATOM 632 C CA . LEU A 1 78 ? 7.901 -17.518 1.804 1.00 89.56 78 LEU A CA 1
ATOM 633 C C . LEU A 1 78 ? 8.359 -18.980 1.653 1.00 89.56 78 LEU A C 1
ATOM 635 O O . LEU A 1 78 ? 9.539 -19.260 1.828 1.00 89.56 78 LEU A O 1
ATOM 639 N N . LYS A 1 79 ? 7.436 -19.927 1.449 1.00 88.88 79 LYS A N 1
ATOM 640 C CA . LYS A 1 79 ? 7.771 -21.338 1.199 1.00 88.88 79 LYS A CA 1
ATOM 641 C C . LYS A 1 79 ? 7.835 -21.656 -0.291 1.00 88.88 79 LYS A C 1
ATOM 643 O O . LYS A 1 79 ? 8.586 -22.541 -0.679 1.00 88.88 79 LYS A O 1
ATOM 648 N N . GLU A 1 80 ? 7.009 -20.990 -1.095 1.00 87.81 80 GLU A N 1
ATOM 649 C CA . GLU A 1 80 ? 6.925 -21.214 -2.543 1.00 87.81 80 GLU A CA 1
ATOM 650 C C . GLU A 1 80 ? 7.956 -20.405 -3.346 1.00 87.81 80 GLU A C 1
ATOM 652 O O . GLU A 1 80 ? 8.207 -20.734 -4.504 1.00 87.81 80 GLU A O 1
ATOM 657 N N . HIS A 1 81 ? 8.521 -19.348 -2.755 1.00 66.00 81 HIS A N 1
ATOM 658 C CA . HIS A 1 81 ? 9.520 -18.449 -3.347 1.00 66.00 81 HIS A CA 1
ATOM 659 C C . HIS A 1 81 ? 10.679 -18.233 -2.376 1.00 66.00 81 HIS A C 1
ATOM 661 O O . HIS A 1 81 ? 11.810 -18.033 -2.872 1.00 66.00 81 HIS A O 1
#

Mean predicted aligned error: 7.27 Å

Sequence (81 aa):
SLNVKAPSKKASSLLLQMGWRLDWLKHKLTGKRRRLSKQLVHTLNSKSVYDNTKLKTQLNYQFKPLEKSIKEVAGIFLKEH

Solvent-accessible surface area (backbone atoms only — not comparable to full-atom values): 5146 Å² total; per-residue (Å²): 92,70,96,60,87,73,86,81,78,77,79,49,72,68,57,44,57,52,47,25,52,51,35,49,51,50,23,75,76,65,73,49,83,75,86,46,46,70,66,57,48,51,53,72,74,46,89,83,85,86,81,60,65,69,56,31,65,77,66,73,46,84,75,79,58,65,71,59,54,50,31,51,53,34,51,51,53,67,70,79,104

pLDDT: mean 85.98, std 4.89, range [66.0, 92.31]